P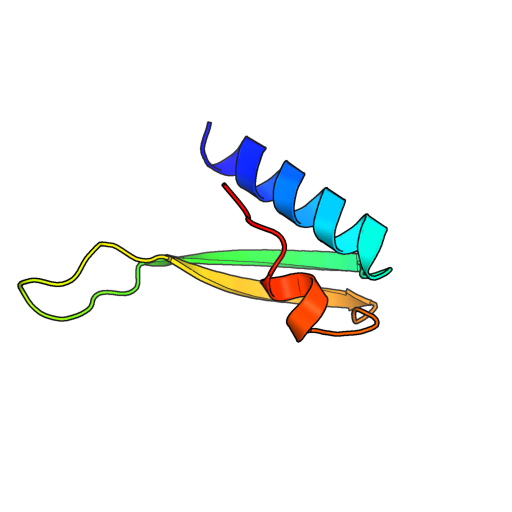rotein AF-A0A5J4SNG4-F1 (afdb_monomer_lite)

Foldseek 3Di:
DLVVLQVVLQVVLCVVFVWAWDDKDKDWDDDPDDDDTDIDMDTHTPGDGNDPVSSVPSDSD

Structure (mmCIF, N/CA/C/O backbone):
data_AF-A0A5J4SNG4-F1
#
_entry.id   AF-A0A5J4SNG4-F1
#
loop_
_atom_site.group_PDB
_atom_site.id
_atom_site.type_symbol
_atom_site.label_atom_id
_atom_site.label_alt_id
_atom_site.label_comp_id
_atom_site.label_asym_id
_atom_site.label_entity_id
_atom_site.label_seq_id
_atom_site.pdbx_PDB_ins_code
_atom_site.Cartn_x
_atom_site.Cartn_y
_atom_site.Cartn_z
_atom_site.occupancy
_atom_site.B_iso_or_equiv
_atom_site.auth_seq_id
_atom_site.auth_comp_id
_atom_site.auth_asym_id
_atom_site.auth_atom_id
_atom_site.pdbx_PDB_model_num
ATOM 1 N N . LEU A 1 1 ? -3.792 7.387 -12.701 1.00 53.38 1 LEU A N 1
ATOM 2 C CA . LEU A 1 1 ? -3.854 6.035 -13.313 1.00 53.38 1 LEU A CA 1
ATOM 3 C C . LEU A 1 1 ? -3.076 4.987 -12.514 1.00 53.38 1 LEU A C 1
ATOM 5 O O . LEU A 1 1 ? -3.722 4.060 -12.060 1.00 53.38 1 LEU A O 1
ATOM 9 N N . ILE A 1 2 ? -1.760 5.118 -12.274 1.00 61.00 2 ILE A N 1
ATOM 10 C CA . ILE A 1 2 ? -1.016 4.150 -11.424 1.00 61.00 2 ILE A CA 1
ATOM 11 C C . ILE A 1 2 ? -1.251 4.372 -9.919 1.00 61.00 2 ILE A C 1
ATOM 13 O O . ILE A 1 2 ? -1.457 3.412 -9.185 1.00 61.00 2 ILE A O 1
ATOM 17 N N . ILE A 1 3 ? -1.281 5.630 -9.461 1.00 64.19 3 ILE A N 1
ATOM 18 C CA . ILE A 1 3 ? -1.493 5.948 -8.037 1.00 64.19 3 ILE A CA 1
ATOM 19 C C . ILE A 1 3 ? -2.911 5.557 -7.593 1.00 64.19 3 ILE A C 1
ATOM 21 O O . ILE A 1 3 ? -3.064 4.894 -6.575 1.00 64.19 3 ILE A O 1
ATOM 25 N N . ASP A 1 4 ? -3.935 5.846 -8.405 1.00 71.88 4 ASP A N 1
ATOM 26 C CA . ASP A 1 4 ? -5.331 5.527 -8.053 1.00 71.88 4 ASP A CA 1
ATOM 27 C C . ASP A 1 4 ? -5.570 4.029 -7.845 1.00 71.88 4 ASP A C 1
ATOM 29 O O . ASP A 1 4 ? -6.405 3.629 -7.033 1.00 71.88 4 ASP A O 1
ATOM 33 N N . ASN A 1 5 ? -4.878 3.175 -8.601 1.00 74.44 5 ASN A N 1
ATOM 34 C CA . ASN A 1 5 ? -5.017 1.737 -8.428 1.00 74.44 5 ASN A CA 1
ATOM 35 C C . ASN A 1 5 ? -4.260 1.232 -7.199 1.00 74.44 5 ASN A C 1
ATOM 37 O O . ASN A 1 5 ? -4.755 0.336 -6.511 1.00 74.44 5 ASN A O 1
ATOM 41 N N . ALA A 1 6 ? -3.096 1.814 -6.908 1.00 79.12 6 ALA A N 1
ATOM 42 C CA . ALA A 1 6 ? -2.350 1.513 -5.698 1.00 79.12 6 ALA A CA 1
ATOM 43 C C . ALA A 1 6 ? -3.157 1.874 -4.447 1.00 79.12 6 ALA A C 1
ATOM 45 O O . ALA A 1 6 ? -3.304 1.036 -3.560 1.00 79.12 6 ALA A O 1
ATOM 46 N N . GLU A 1 7 ? -3.773 3.058 -4.416 1.00 83.12 7 GLU A N 1
ATOM 47 C CA . GLU A 1 7 ? -4.625 3.485 -3.302 1.00 83.12 7 GLU A CA 1
ATOM 48 C C . GLU A 1 7 ? -5.838 2.571 -3.120 1.00 83.12 7 GLU A C 1
ATOM 50 O O . GLU A 1 7 ? -6.153 2.171 -1.999 1.00 83.12 7 GLU A O 1
ATOM 55 N N . LYS A 1 8 ? -6.487 2.160 -4.216 1.00 85.94 8 LYS A N 1
ATOM 56 C CA . LYS A 1 8 ? -7.603 1.201 -4.158 1.00 85.94 8 LYS A CA 1
ATOM 57 C C . LYS A 1 8 ? -7.162 -0.167 -3.639 1.00 85.94 8 LYS A C 1
ATOM 59 O O . LYS A 1 8 ? -7.873 -0.771 -2.834 1.00 85.94 8 LYS A O 1
ATOM 64 N N . GLY A 1 9 ? -6.006 -0.657 -4.088 1.00 87.31 9 GLY A N 1
ATOM 65 C CA . GLY A 1 9 ? -5.426 -1.913 -3.613 1.00 87.31 9 GLY A CA 1
ATOM 66 C C . GLY A 1 9 ? -5.107 -1.854 -2.121 1.00 87.31 9 GLY A C 1
ATOM 67 O O . GLY A 1 9 ? -5.498 -2.746 -1.368 1.00 87.31 9 GLY A O 1
ATOM 68 N N . LEU A 1 10 ? -4.485 -0.759 -1.684 1.00 87.81 10 LEU A N 1
ATOM 69 C CA . LEU A 1 10 ? -4.112 -0.522 -0.296 1.00 87.81 10 LEU A CA 1
ATOM 70 C C . LEU A 1 10 ? -5.340 -0.394 0.612 1.00 87.81 10 LEU A C 1
ATOM 72 O O . LEU A 1 10 ? -5.414 -1.065 1.637 1.00 87.81 10 LEU A O 1
ATOM 76 N N . ALA A 1 11 ? -6.345 0.384 0.206 1.00 88.62 11 ALA A N 1
ATOM 77 C CA . ALA A 1 11 ? -7.597 0.529 0.947 1.00 88.62 11 ALA A CA 1
ATOM 78 C C . ALA A 1 11 ? -8.318 -0.818 1.108 1.00 88.62 11 ALA A C 1
ATOM 80 O O . ALA A 1 11 ? -8.805 -1.145 2.193 1.00 88.62 11 ALA A O 1
ATOM 81 N N . LYS A 1 12 ? -8.336 -1.640 0.051 1.00 90.50 12 LYS A N 1
ATOM 82 C CA . LYS A 1 12 ? -8.912 -2.987 0.100 1.00 90.50 12 LYS A CA 1
ATOM 83 C C . LYS A 1 12 ? -8.120 -3.912 1.026 1.00 90.50 12 LYS A C 1
ATOM 85 O O . LYS A 1 12 ? -8.730 -4.654 1.793 1.00 90.50 12 LYS A O 1
ATOM 90 N N . ALA A 1 13 ? -6.790 -3.865 0.974 1.00 90.06 13 ALA A N 1
ATOM 91 C CA . ALA A 1 13 ? -5.932 -4.644 1.861 1.00 90.06 13 ALA A CA 1
ATOM 92 C C . ALA A 1 13 ? -6.182 -4.272 3.327 1.00 90.06 13 ALA A C 1
ATOM 94 O O . ALA A 1 13 ? -6.491 -5.148 4.132 1.00 90.06 13 ALA A O 1
ATOM 95 N N . CYS A 1 14 ? -6.187 -2.973 3.637 1.00 91.31 14 CYS A N 1
ATOM 96 C CA . CYS A 1 14 ? -6.517 -2.440 4.956 1.00 91.31 14 CYS A CA 1
ATOM 97 C C . CYS A 1 14 ? -7.893 -2.904 5.452 1.00 91.31 14 CYS A C 1
ATOM 99 O O . CYS A 1 14 ? -8.011 -3.350 6.592 1.00 91.31 14 CYS A O 1
ATOM 101 N N . ALA A 1 15 ? -8.920 -2.868 4.597 1.00 90.31 15 ALA A N 1
ATOM 102 C CA . ALA A 1 15 ? -10.267 -3.305 4.960 1.00 90.31 15 ALA A CA 1
ATOM 103 C C . ALA A 1 15 ? -10.350 -4.811 5.276 1.00 90.31 15 ALA A C 1
ATOM 105 O O . ALA A 1 15 ? -11.087 -5.208 6.176 1.00 90.31 15 ALA A O 1
ATOM 106 N N . ILE A 1 16 ? -9.595 -5.652 4.560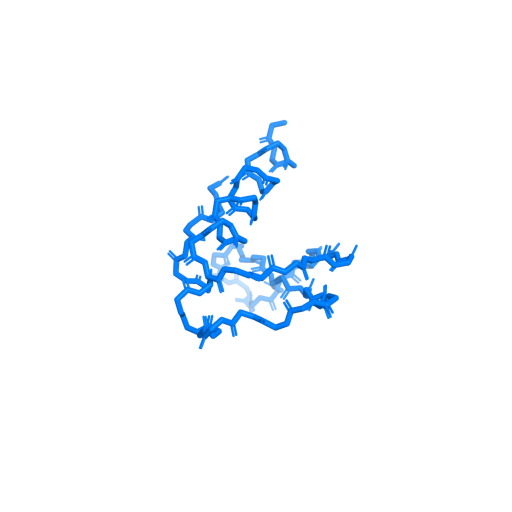 1.00 90.75 16 ILE A N 1
ATOM 107 C CA . ILE A 1 16 ? -9.617 -7.114 4.735 1.00 90.75 16 ILE A CA 1
ATOM 108 C C . ILE A 1 16 ? -8.799 -7.558 5.953 1.00 90.75 16 ILE A C 1
ATOM 110 O O . ILE A 1 16 ? -9.179 -8.521 6.621 1.00 90.75 16 ILE A O 1
ATOM 114 N N . THR A 1 17 ? -7.668 -6.903 6.219 1.00 91.56 17 THR A N 1
ATOM 115 C CA . THR A 1 17 ? -6.714 -7.319 7.263 1.00 91.56 17 THR A CA 1
ATOM 116 C C . THR A 1 17 ? -6.809 -6.486 8.539 1.00 91.56 17 THR A C 1
ATOM 118 O O . THR A 1 17 ? -6.084 -6.742 9.500 1.00 91.56 17 THR A O 1
ATOM 121 N N . GLY A 1 18 ? -7.635 -5.435 8.539 1.00 92.62 18 GLY A N 1
ATOM 122 C CA . GLY A 1 18 ? -7.729 -4.467 9.632 1.00 92.62 18 GLY A CA 1
ATOM 123 C C . GLY A 1 18 ? -6.482 -3.594 9.808 1.00 92.62 18 GLY A C 1
ATOM 124 O O . GLY A 1 18 ? -6.310 -3.006 10.881 1.00 92.62 18 GLY A O 1
ATOM 125 N N . ALA A 1 19 ? -5.615 -3.531 8.790 1.00 93.25 19 ALA A N 1
ATOM 126 C CA . ALA A 1 19 ? -4.425 -2.688 8.807 1.00 93.25 19 ALA A CA 1
ATOM 127 C C . ALA A 1 19 ? -4.784 -1.213 8.632 1.00 93.25 19 ALA A C 1
ATOM 129 O O . ALA A 1 19 ? -5.799 -0.865 8.029 1.00 93.25 19 ALA A O 1
ATOM 130 N N . GLN A 1 20 ? -3.904 -0.346 9.120 1.00 93.19 20 GLN A N 1
ATOM 131 C CA . GLN A 1 20 ? -3.919 1.076 8.803 1.00 93.19 20 GLN A CA 1
ATOM 132 C C . GLN A 1 20 ? -2.525 1.470 8.345 1.00 93.19 20 GLN A C 1
ATOM 134 O O . GLN A 1 20 ? -1.551 1.249 9.066 1.00 93.19 20 GLN A O 1
ATOM 139 N N . VAL A 1 21 ? -2.441 2.033 7.145 1.00 90.81 21 VAL A N 1
ATOM 140 C CA . VAL A 1 21 ? -1.192 2.537 6.577 1.00 90.81 21 VAL A CA 1
ATOM 141 C C . VAL A 1 21 ? -1.056 4.004 6.944 1.00 90.81 21 VAL A C 1
ATOM 143 O O . VAL A 1 21 ? -2.010 4.765 6.798 1.00 90.81 21 VAL A O 1
ATOM 146 N N . PHE A 1 22 ? 0.117 4.366 7.448 1.00 91.44 22 PHE A N 1
ATOM 147 C CA . PHE A 1 22 ? 0.486 5.745 7.728 1.00 91.44 22 PHE A CA 1
ATOM 148 C C . PHE A 1 22 ? 1.121 6.378 6.491 1.00 91.44 22 PHE A C 1
ATOM 150 O O . PHE A 1 22 ? 0.626 7.379 5.982 1.00 91.44 22 PHE A O 1
ATOM 157 N N . GLU A 1 23 ? 2.154 5.727 5.958 1.00 88.00 23 GLU A N 1
ATOM 158 C CA . GLU A 1 23 ? 2.899 6.191 4.793 1.00 88.00 23 GLU A CA 1
ATOM 159 C C . GLU A 1 23 ? 3.288 5.007 3.900 1.00 88.00 23 GLU A C 1
ATOM 161 O O . GLU A 1 23 ? 3.450 3.877 4.366 1.00 88.00 23 GLU A O 1
ATOM 166 N N . TYR A 1 24 ? 3.414 5.241 2.595 1.00 88.62 24 TYR A N 1
ATOM 167 C CA . TYR A 1 24 ? 3.924 4.244 1.662 1.00 88.62 24 TYR A CA 1
ATOM 168 C C . TYR A 1 24 ? 4.769 4.895 0.569 1.00 88.62 24 TYR A C 1
ATOM 170 O O . TYR A 1 24 ? 4.518 6.021 0.146 1.00 88.62 24 TYR A O 1
ATOM 178 N N . SER A 1 25 ? 5.762 4.159 0.081 1.00 86.50 25 SER A N 1
ATOM 179 C CA . SER A 1 25 ? 6.640 4.581 -1.005 1.00 86.50 25 SER A CA 1
ATOM 180 C C . SER A 1 25 ? 6.910 3.418 -1.954 1.00 86.50 25 SER A C 1
ATOM 182 O O . SER A 1 25 ? 7.030 2.268 -1.529 1.00 86.50 25 SER A O 1
ATOM 184 N N . ALA A 1 26 ? 6.997 3.709 -3.250 1.00 84.88 26 ALA A N 1
ATOM 185 C CA . ALA A 1 26 ? 7.296 2.727 -4.284 1.00 84.88 26 ALA A CA 1
ATOM 186 C C . ALA A 1 26 ? 8.623 3.076 -4.963 1.00 84.88 26 ALA A C 1
ATOM 188 O O . ALA A 1 26 ? 8.814 4.197 -5.433 1.00 84.88 26 ALA A O 1
ATOM 189 N N . ALA A 1 27 ? 9.526 2.102 -5.047 1.00 80.19 27 ALA A N 1
ATOM 190 C CA . ALA A 1 27 ? 10.828 2.259 -5.683 1.00 80.19 27 ALA A CA 1
ATOM 191 C C . ALA A 1 27 ? 11.016 1.225 -6.805 1.00 80.19 27 ALA A C 1
ATOM 193 O O . ALA A 1 27 ? 10.605 0.066 -6.662 1.00 80.19 27 ALA A O 1
ATOM 194 N N . PRO A 1 28 ? 11.636 1.603 -7.934 1.00 74.00 28 PRO A N 1
ATOM 195 C CA . PRO A 1 28 ? 11.968 0.653 -8.983 1.00 74.00 28 PRO A CA 1
ATOM 196 C C . PRO A 1 28 ? 13.053 -0.313 -8.499 1.00 74.00 28 PRO A C 1
ATOM 198 O O . PRO A 1 28 ? 14.056 0.091 -7.911 1.00 74.00 28 PRO A O 1
ATOM 201 N N . VAL A 1 29 ? 12.882 -1.596 -8.805 1.00 74.81 29 VAL A N 1
ATOM 202 C CA . VAL A 1 29 ? 13.913 -2.611 -8.580 1.00 74.81 29 VAL A CA 1
ATOM 203 C C . VAL A 1 29 ? 14.611 -2.877 -9.898 1.00 74.81 29 VAL A C 1
ATOM 205 O O . VAL A 1 29 ? 14.079 -3.560 -10.776 1.00 74.81 29 VAL A O 1
ATOM 208 N N . PHE A 1 30 ? 15.826 -2.357 -10.038 1.00 63.78 30 PHE A N 1
ATOM 209 C CA . PHE A 1 30 ? 16.668 -2.681 -11.180 1.00 63.78 30 PHE A CA 1
ATOM 210 C C . PHE A 1 30 ? 17.278 -4.068 -10.984 1.00 63.78 30 PHE A C 1
ATOM 212 O O . PHE A 1 30 ? 18.228 -4.248 -10.227 1.00 63.78 30 PHE A O 1
ATOM 219 N N . MET A 1 31 ? 16.734 -5.062 -11.685 1.00 59.75 31 MET A N 1
ATOM 220 C CA . MET A 1 31 ? 17.405 -6.346 -11.868 1.00 59.75 31 MET 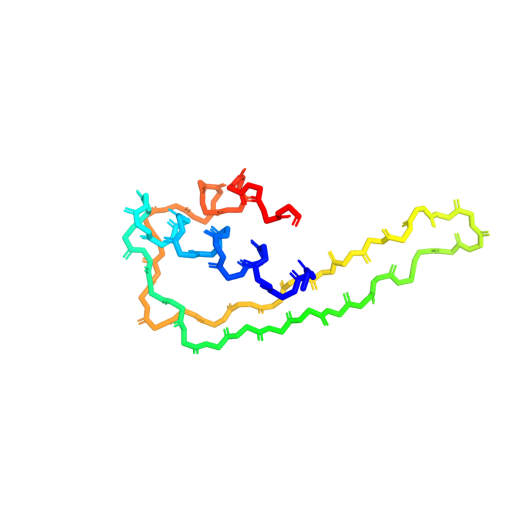A CA 1
ATOM 221 C C . MET A 1 31 ? 18.115 -6.368 -13.227 1.00 59.75 31 MET A C 1
ATOM 223 O O . MET A 1 31 ? 17.594 -5.874 -14.224 1.00 59.75 31 MET A O 1
ATOM 227 N N . ALA A 1 32 ? 19.346 -6.885 -13.234 1.00 55.44 32 ALA A N 1
ATOM 228 C CA . ALA A 1 32 ? 20.321 -6.775 -14.319 1.00 55.44 32 ALA A CA 1
ATOM 229 C C . ALA A 1 32 ? 19.768 -7.071 -15.730 1.00 55.44 32 ALA A C 1
ATOM 231 O O . ALA A 1 32 ? 18.986 -8.003 -15.898 1.00 55.44 32 ALA A O 1
ATOM 232 N N . LYS A 1 33 ? 20.241 -6.272 -16.706 1.00 57.59 33 LYS A N 1
ATOM 233 C CA . LYS A 1 33 ? 20.196 -6.276 -18.197 1.00 57.59 33 LYS A CA 1
ATOM 234 C C . LYS A 1 33 ? 19.033 -6.917 -18.995 1.00 57.59 33 LYS A C 1
ATOM 236 O O . LYS A 1 33 ? 18.849 -6.511 -20.136 1.00 57.59 33 LYS A O 1
ATOM 241 N N . HIS A 1 34 ? 18.234 -7.836 -18.454 1.00 58.97 34 HIS A N 1
ATOM 242 C CA . HIS A 1 34 ? 17.120 -8.519 -19.133 1.00 58.97 34 HIS A CA 1
ATOM 243 C C . HIS A 1 34 ? 15.880 -8.768 -18.245 1.00 58.97 34 HIS A C 1
ATOM 245 O O . HIS A 1 34 ? 14.964 -9.483 -18.654 1.00 58.97 34 HIS A O 1
ATOM 251 N N . ALA A 1 35 ? 15.813 -8.215 -17.031 1.00 55.25 35 ALA A N 1
ATOM 252 C CA . ALA A 1 35 ? 14.716 -8.497 -16.106 1.00 55.25 35 ALA A CA 1
ATOM 253 C C . ALA A 1 35 ? 13.517 -7.542 -16.275 1.00 55.25 35 ALA A C 1
ATOM 255 O O . ALA A 1 35 ? 13.671 -6.342 -16.488 1.00 55.25 35 ALA A O 1
ATOM 256 N N . LYS A 1 36 ? 12.302 -8.094 -16.141 1.00 59.50 36 LYS A N 1
ATOM 257 C CA . LYS A 1 36 ? 11.032 -7.347 -16.124 1.00 59.50 36 LYS A CA 1
ATOM 258 C C . LYS A 1 36 ? 11.096 -6.219 -15.086 1.00 59.50 36 LYS A C 1
ATOM 260 O O . LYS A 1 36 ? 11.498 -6.474 -13.953 1.00 59.50 36 LYS A O 1
ATOM 265 N N . CYS A 1 37 ? 10.657 -5.015 -15.455 1.00 62.72 37 CYS A N 1
ATOM 266 C CA . CYS A 1 37 ? 10.562 -3.886 -14.531 1.00 62.72 37 CYS A CA 1
ATOM 267 C C . CYS A 1 37 ? 9.608 -4.258 -13.382 1.00 62.72 37 CYS A C 1
ATOM 269 O O . CYS A 1 37 ? 8.431 -4.542 -13.620 1.00 62.72 37 CYS A O 1
ATOM 271 N N . ARG A 1 38 ? 10.125 -4.335 -12.153 1.00 68.00 38 ARG A N 1
ATOM 272 C CA . ARG A 1 38 ? 9.342 -4.595 -10.938 1.00 68.00 38 ARG A CA 1
ATOM 273 C C . ARG A 1 38 ? 9.466 -3.398 -10.010 1.00 68.00 38 ARG A C 1
ATOM 275 O O . ARG A 1 38 ? 10.515 -2.765 -9.948 1.00 68.00 38 ARG A O 1
ATOM 282 N N . HIS A 1 39 ? 8.403 -3.137 -9.266 1.00 76.69 39 HIS A N 1
ATOM 283 C CA . HIS A 1 39 ? 8.394 -2.134 -8.212 1.00 76.69 39 HIS A CA 1
ATOM 284 C C . HIS A 1 39 ? 8.428 -2.843 -6.860 1.00 76.69 39 HIS A C 1
ATOM 286 O O . HIS A 1 39 ? 7.790 -3.884 -6.680 1.00 76.69 39 HIS A O 1
ATOM 292 N N . GLN A 1 40 ? 9.197 -2.294 -5.932 1.00 78.75 40 GLN A N 1
ATOM 293 C CA . GLN A 1 40 ? 9.146 -2.631 -4.517 1.00 78.75 40 GLN A CA 1
ATOM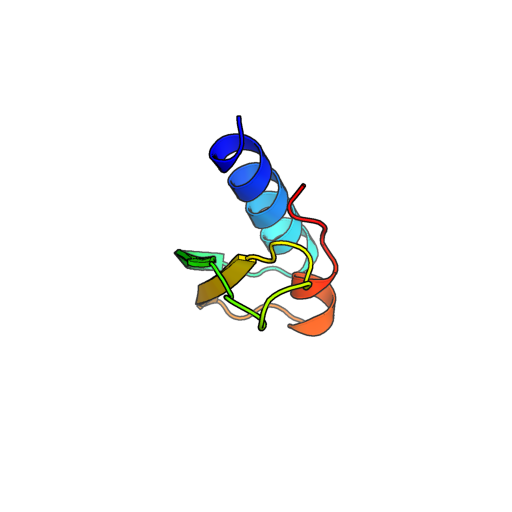 294 C C . GLN A 1 40 ? 8.333 -1.571 -3.792 1.00 78.75 40 GLN A C 1
ATOM 296 O O . GLN A 1 40 ? 8.373 -0.397 -4.155 1.00 78.75 40 GLN A O 1
ATOM 301 N N . TRP A 1 41 ? 7.617 -2.009 -2.764 1.00 85.25 41 TRP A N 1
ATOM 302 C CA . TRP A 1 41 ? 6.791 -1.159 -1.922 1.00 85.25 41 TRP A CA 1
ATOM 303 C C . TRP A 1 41 ? 7.351 -1.183 -0.508 1.00 85.25 41 TRP A C 1
ATOM 305 O O . TRP A 1 41 ? 7.578 -2.257 0.052 1.00 85.25 41 TRP A O 1
ATOM 315 N N . LEU A 1 42 ? 7.560 -0.000 0.053 1.00 85.81 42 LEU A N 1
ATOM 316 C CA . LEU A 1 42 ? 7.799 0.211 1.470 1.00 85.81 42 LEU A CA 1
ATOM 317 C C . LEU A 1 42 ? 6.515 0.780 2.065 1.00 85.81 42 LEU A C 1
ATOM 319 O O . LEU A 1 42 ? 5.971 1.744 1.535 1.00 85.81 42 LEU A O 1
ATOM 323 N N . ILE A 1 43 ? 6.011 0.158 3.126 1.00 89.81 43 ILE A N 1
ATOM 324 C CA . ILE A 1 43 ? 4.737 0.525 3.745 1.00 89.81 43 ILE A CA 1
ATOM 325 C C . ILE A 1 43 ? 4.958 0.632 5.246 1.00 89.81 43 ILE A C 1
ATOM 327 O O . ILE A 1 43 ? 5.401 -0.326 5.882 1.00 89.81 43 ILE A O 1
ATOM 331 N N . GLU A 1 44 ? 4.632 1.791 5.797 1.00 91.25 44 GLU A N 1
ATOM 332 C CA . GLU A 1 44 ? 4.617 2.054 7.224 1.00 91.25 44 GLU A CA 1
ATOM 333 C C . GLU A 1 44 ? 3.194 1.887 7.758 1.00 91.25 44 GLU A C 1
ATOM 335 O O . GLU A 1 44 ? 2.242 2.509 7.281 1.00 91.25 44 GLU A O 1
ATOM 340 N N . PHE A 1 45 ? 3.037 1.027 8.761 1.00 92.19 45 PHE A N 1
ATOM 341 C CA . PHE A 1 45 ? 1.741 0.740 9.359 1.00 92.19 45 PHE A CA 1
ATOM 342 C C . PHE A 1 45 ? 1.551 1.539 10.645 1.00 92.19 45 PHE A C 1
ATOM 344 O O . PHE A 1 45 ? 2.280 1.339 11.611 1.00 92.19 45 PHE A O 1
ATOM 351 N N . ALA A 1 46 ? 0.494 2.350 10.700 1.00 93.62 46 ALA A N 1
ATOM 352 C CA . ALA A 1 46 ? -0.034 2.855 11.968 1.00 93.62 46 ALA A CA 1
ATOM 353 C C . ALA A 1 46 ? -0.642 1.713 12.802 1.00 93.62 46 ALA A C 1
ATOM 355 O O . ALA A 1 46 ? -0.577 1.715 14.031 1.00 93.62 46 ALA A O 1
ATOM 356 N N . LYS A 1 47 ? -1.222 0.711 12.126 1.00 93.44 47 LYS A N 1
ATOM 357 C CA . LYS A 1 47 ? -1.730 -0.520 12.738 1.00 93.44 47 LYS A CA 1
ATOM 358 C C . LYS A 1 47 ? -1.387 -1.715 11.863 1.00 93.44 47 LYS A C 1
ATOM 360 O O . LYS A 1 47 ? -1.777 -1.764 10.695 1.00 93.44 47 LYS A O 1
ATOM 365 N N . MET A 1 48 ? -0.693 -2.684 12.454 1.00 93.00 48 MET A N 1
ATOM 366 C CA . MET A 1 48 ? -0.296 -3.907 11.762 1.00 93.00 48 MET A CA 1
ATOM 367 C C . MET A 1 48 ? -1.523 -4.700 11.275 1.00 93.00 48 MET A C 1
ATOM 369 O O . MET A 1 48 ? -2.525 -4.765 11.996 1.00 93.00 48 MET A O 1
ATOM 373 N N . PRO A 1 49 ? -1.459 -5.311 10.075 1.00 92.75 49 PRO A N 1
ATOM 374 C CA . PRO A 1 49 ? -2.470 -6.259 9.620 1.00 92.75 49 PRO A CA 1
ATOM 375 C C . PRO A 1 49 ? -2.521 -7.487 10.530 1.00 92.75 49 PRO A C 1
ATOM 377 O O . PRO A 1 49 ? -1.524 -7.859 11.149 1.00 92.75 49 PRO A O 1
ATOM 380 N N . ASP A 1 50 ? -3.651 -8.187 10.510 1.00 91.19 50 ASP A N 1
ATOM 381 C CA . ASP A 1 50 ? -3.771 -9.530 11.087 1.00 91.19 50 ASP A CA 1
ATOM 382 C C . ASP A 1 50 ? -2.773 -10.540 10.479 1.00 91.19 50 ASP A C 1
ATOM 384 O O . ASP A 1 50 ? -2.309 -11.457 11.154 1.00 91.19 50 ASP A O 1
ATOM 388 N N . SER A 1 51 ? -2.412 -10.364 9.204 1.00 92.06 51 SER A N 1
ATOM 389 C CA . SER A 1 51 ? -1.391 -11.138 8.507 1.00 92.06 51 SER A CA 1
ATOM 390 C C . SER A 1 51 ? -0.747 -10.326 7.384 1.00 92.06 51 SER A C 1
ATOM 392 O O . SER A 1 51 ? -1.404 -9.931 6.419 1.00 92.06 51 SER A O 1
ATOM 394 N N . ILE A 1 52 ? 0.576 -10.155 7.461 1.00 88.25 52 ILE A N 1
ATOM 395 C CA . ILE A 1 52 ? 1.373 -9.501 6.409 1.00 88.25 52 ILE A CA 1
ATOM 396 C C . ILE A 1 52 ? 1.228 -10.245 5.077 1.00 88.25 52 ILE A C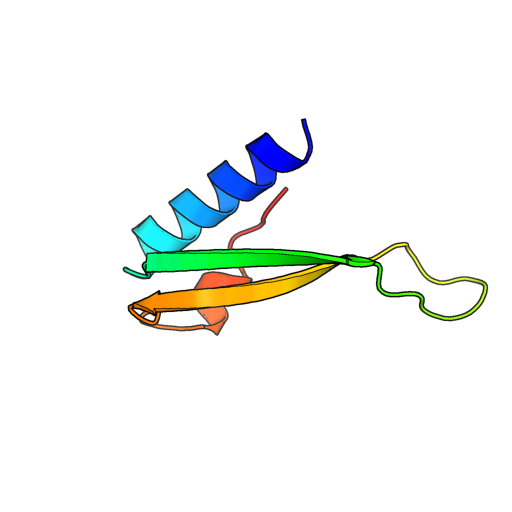 1
ATOM 398 O O . ILE A 1 52 ? 1.097 -9.619 4.029 1.00 88.25 52 ILE A O 1
ATOM 402 N N . SER A 1 53 ? 1.193 -11.580 5.100 1.00 88.69 53 SER A N 1
ATOM 403 C CA . SER A 1 53 ? 1.027 -12.377 3.883 1.00 88.69 53 SER A CA 1
ATOM 404 C C . SER A 1 53 ? -0.328 -12.121 3.227 1.00 88.69 53 SER A C 1
ATOM 406 O O . SER A 1 53 ? -0.385 -11.961 2.012 1.00 88.69 53 SER A O 1
ATOM 408 N N . ARG A 1 54 ? -1.412 -12.018 4.014 1.00 88.12 54 ARG A N 1
ATOM 409 C CA . ARG A 1 54 ? -2.743 -11.672 3.483 1.00 88.12 54 ARG A CA 1
ATOM 410 C C . ARG A 1 54 ? -2.794 -10.245 2.953 1.00 88.12 54 ARG A C 1
ATOM 412 O O . ARG A 1 54 ? -3.448 -10.012 1.944 1.00 88.12 54 ARG A O 1
ATOM 419 N N . PHE A 1 55 ? -2.082 -9.322 3.592 1.00 89.50 55 PHE A N 1
ATOM 420 C CA . PHE A 1 55 ? -1.961 -7.950 3.113 1.00 89.50 55 PHE A CA 1
ATOM 421 C C . PHE A 1 55 ? -1.231 -7.889 1.759 1.00 89.50 55 PHE A C 1
ATOM 423 O O . PHE A 1 55 ? -1.710 -7.252 0.827 1.00 89.50 55 PHE A O 1
ATOM 430 N N . ALA A 1 56 ? -0.118 -8.616 1.618 1.00 86.38 56 ALA A N 1
ATOM 431 C CA . ALA A 1 56 ? 0.737 -8.584 0.429 1.00 86.38 56 ALA A CA 1
ATOM 432 C C . ALA A 1 56 ? 0.145 -9.277 -0.814 1.00 86.38 56 ALA A C 1
ATOM 434 O O . ALA A 1 56 ? 0.555 -8.970 -1.932 1.00 86.38 56 ALA A O 1
ATOM 435 N N . VAL A 1 57 ? -0.800 -10.212 -0.652 1.00 84.69 57 VAL A N 1
ATOM 436 C CA . VAL A 1 57 ? -1.461 -10.882 -1.793 1.00 84.69 57 VAL A CA 1
ATOM 437 C C . VAL A 1 57 ? -2.609 -10.074 -2.394 1.00 84.69 57 VAL A C 1
ATOM 439 O O . VAL A 1 57 ? -3.096 -10.423 -3.471 1.00 84.69 57 VAL A O 1
ATOM 442 N N . VAL A 1 58 ? -3.058 -9.001 -1.733 1.00 79.12 58 VAL A N 1
ATOM 443 C CA . VAL A 1 58 ? -4.046 -8.095 -2.323 1.00 79.12 58 VAL A CA 1
ATOM 444 C C . VAL A 1 58 ? -3.356 -7.329 -3.448 1.00 79.12 58 VAL A C 1
ATOM 446 O O . VAL A 1 58 ? -2.551 -6.437 -3.207 1.00 79.12 58 VAL A O 1
ATOM 449 N N . GLN A 1 59 ? -3.644 -7.725 -4.690 1.00 63.44 59 GLN A N 1
ATOM 450 C CA . GLN A 1 59 ? -3.076 -7.111 -5.887 1.00 63.44 59 GLN A CA 1
ATOM 451 C C . GLN A 1 59 ? -3.326 -5.597 -5.894 1.00 63.44 59 GLN A C 1
ATOM 453 O O . GLN A 1 59 ? -4.458 -5.139 -6.050 1.00 63.44 59 GLN A O 1
ATOM 458 N N . MET A 1 60 ? -2.243 -4.836 -5.756 1.00 62.44 60 MET A N 1
ATOM 459 C CA . MET A 1 60 ? -2.172 -3.433 -6.151 1.00 62.44 60 MET A CA 1
ATOM 460 C C . MET A 1 60 ? -1.933 -3.447 -7.665 1.00 62.44 60 MET A C 1
ATOM 462 O O . MET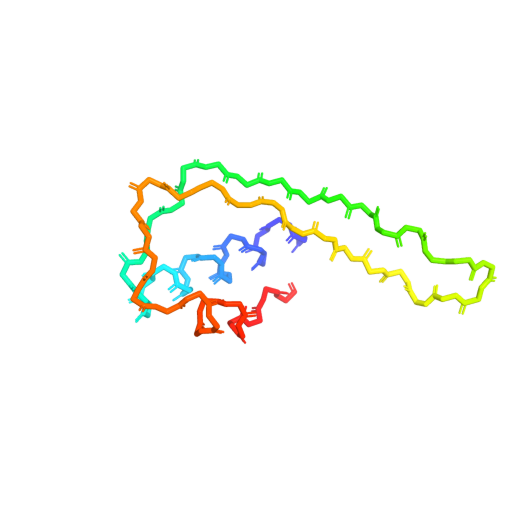 A 1 60 ? -0.868 -3.880 -8.104 1.00 62.44 60 MET A O 1
ATOM 466 N N . VAL A 1 61 ? -2.973 -3.147 -8.451 1.00 51.62 61 VAL A N 1
ATOM 467 C CA . VAL A 1 61 ? -3.008 -3.384 -9.910 1.00 51.62 61 VAL A CA 1
ATOM 468 C C . VAL A 1 61 ? -2.346 -2.267 -10.700 1.00 51.62 61 VAL A C 1
ATOM 470 O O . VAL A 1 61 ? -2.748 -1.104 -10.506 1.00 51.62 61 VAL A O 1
#

Radius of gyration: 12.64 Å; chains: 1; bounding box: 31×19×32 Å

Secondary structure (DSSP, 8-state):
-HHHHHHHHHHHHHHHH--EEEEEEEEEE--TTT---EEEEEEEEEE--S-HHHHHTS---

pLDDT: mean 80.31, std 12.95, range [51.62, 93.62]

Sequence (61 aa):
LIIDNAEKGLAKACAITGAQVFEYSAAPVFMAKHAKCRHQWLIEFAKMPDSISRFAVVQMV

Organism: NCBI:txid433724